Protein AF-A0A3N9V782-F1 (afdb_monomer)

Nearest PDB structures (foldseek):
  7e1v-assembly1_A  TM=6.378E-01  e=1.560E+00  Mycobacterium tuberculosis H37Rv

Secondary structure (DSSP, 8-state):
--------HHHHHHHHHHHHHHHTPPTT--HHHHHHHHHHHHHHHHHHHHHHHHHHHHHHHHHHHHHHHHHT-TT-------SS----HHHHHHHHHHHHHHHHHHHHHHHHHHHHHHHT--EEETTEEEPHHHHHHHHHHHHHHHHHHHHHHHHH-

Structure (mmCIF, N/CA/C/O backbone):
data_AF-A0A3N9V782-F1
#
_entry.id   AF-A0A3N9V782-F1
#
loop_
_atom_site.group_PDB
_atom_site.id
_atom_site.type_symbol
_atom_site.label_atom_id
_atom_site.label_alt_id
_atom_site.label_comp_id
_atom_site.label_asym_id
_atom_site.label_entity_id
_atom_site.label_seq_id
_atom_site.pdbx_PDB_ins_code
_atom_site.Cartn_x
_atom_site.Cartn_y
_atom_site.Cartn_z
_atom_site.occupancy
_atom_site.B_iso_or_equiv
_atom_site.auth_seq_id
_atom_site.auth_comp_id
_atom_site.auth_asym_id
_atom_site.auth_atom_id
_atom_site.pdbx_PDB_model_num
ATOM 1 N N . MET A 1 1 ? -27.961 21.513 42.799 1.00 37.91 1 MET A N 1
ATOM 2 C CA . MET A 1 1 ? -27.097 20.867 41.785 1.00 37.91 1 MET A CA 1
ATOM 3 C C . MET A 1 1 ? -26.415 19.653 42.396 1.00 37.91 1 MET A C 1
ATOM 5 O O . MET A 1 1 ? -25.633 19.819 43.325 1.00 37.91 1 MET A O 1
ATOM 9 N N . SER A 1 2 ? -26.704 18.449 41.902 1.00 42.22 2 SER A N 1
ATOM 10 C CA . SER A 1 2 ? -25.946 17.239 42.241 1.00 42.22 2 SER A CA 1
AT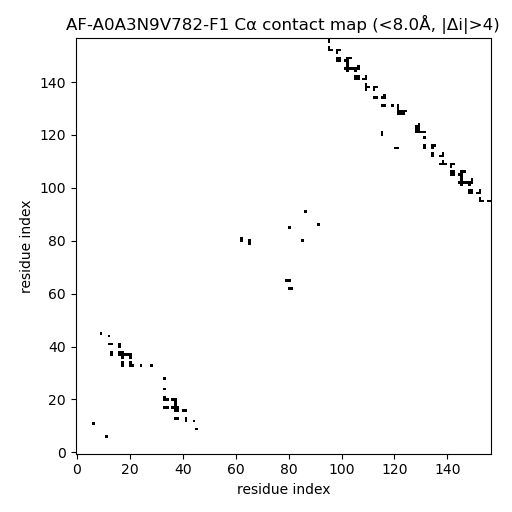OM 11 C C . SER A 1 2 ? -24.593 17.260 41.527 1.00 42.22 2 SER A C 1
ATOM 13 O O . SER A 1 2 ? -24.546 17.360 40.302 1.00 42.22 2 SER A O 1
ATOM 15 N N . LYS A 1 3 ? -23.492 17.173 42.279 1.00 45.84 3 LYS A N 1
ATOM 16 C CA . LYS A 1 3 ? -22.144 17.074 41.704 1.00 45.84 3 LYS A CA 1
ATOM 17 C C . LYS A 1 3 ? -21.962 15.668 41.128 1.00 45.84 3 LYS A C 1
ATOM 19 O O . LYS A 1 3 ? -21.891 14.709 41.892 1.00 45.84 3 LYS A O 1
ATOM 24 N N . SER A 1 4 ? -21.890 15.535 39.806 1.00 50.31 4 SER A N 1
ATOM 25 C CA . SER A 1 4 ? -21.451 14.291 39.177 1.00 50.31 4 SER A CA 1
ATOM 26 C C . SER A 1 4 ? -19.961 14.100 39.455 1.00 50.31 4 SER A C 1
ATOM 28 O O . SER A 1 4 ? -19.127 14.901 39.035 1.00 50.31 4 SER A O 1
ATOM 30 N N . HIS A 1 5 ? -19.611 13.043 40.188 1.00 50.34 5 HIS A N 1
ATOM 31 C CA . HIS A 1 5 ? -18.216 12.628 40.276 1.00 50.34 5 HIS A CA 1
ATOM 32 C C . HIS A 1 5 ? -17.765 12.134 38.892 1.00 50.34 5 HIS A C 1
ATOM 34 O O . HIS A 1 5 ? -18.492 11.349 38.280 1.00 50.34 5 HIS A O 1
ATOM 40 N N . PRO A 1 6 ? -16.595 12.558 38.382 1.00 51.50 6 PRO A N 1
ATOM 41 C CA . PRO A 1 6 ? -16.047 11.984 37.165 1.00 51.50 6 PRO A CA 1
ATOM 42 C C . PRO A 1 6 ? -15.625 10.541 37.461 1.00 51.50 6 PRO A C 1
ATOM 44 O O . PRO A 1 6 ? -14.601 10.307 38.107 1.00 51.50 6 PRO A O 1
ATOM 47 N N . SER A 1 7 ? -16.435 9.576 37.019 1.00 51.62 7 SER A N 1
ATOM 48 C CA . SER A 1 7 ? -16.110 8.151 37.103 1.00 51.62 7 SER A CA 1
ATOM 49 C C . SER A 1 7 ? -14.736 7.908 36.485 1.00 51.62 7 SER A C 1
ATOM 51 O O . SER A 1 7 ? -14.435 8.416 35.402 1.00 51.62 7 SER A O 1
ATOM 53 N N . ALA A 1 8 ? -13.883 7.145 37.172 1.00 59.06 8 ALA A N 1
ATOM 54 C CA . ALA A 1 8 ? -12.530 6.886 36.692 1.00 59.06 8 ALA A CA 1
ATOM 55 C C . ALA A 1 8 ? -12.582 6.286 35.268 1.00 59.06 8 ALA A C 1
ATOM 57 O O . ALA A 1 8 ? -13.419 5.416 35.022 1.00 59.06 8 ALA A O 1
ATOM 58 N N . PRO A 1 9 ? -11.691 6.671 34.333 1.00 61.59 9 PRO A N 1
ATOM 59 C CA . PRO A 1 9 ? -11.819 6.321 32.909 1.00 61.59 9 PRO A CA 1
ATOM 60 C C . PRO A 1 9 ? -11.783 4.809 32.604 1.00 61.59 9 PRO A C 1
ATOM 62 O O . PRO A 1 9 ? -12.155 4.382 31.509 1.00 61.59 9 PRO A O 1
ATOM 65 N N . GLY A 1 10 ? -11.352 3.983 33.563 1.00 64.50 10 GLY A N 1
ATOM 66 C CA . GLY A 1 10 ? -11.448 2.523 33.490 1.00 64.50 10 GLY A CA 1
ATOM 67 C C . GLY A 1 10 ? -12.836 1.950 33.817 1.00 64.50 10 GLY A C 1
ATOM 68 O O . GLY A 1 10 ? -13.123 0.837 33.390 1.00 64.50 10 GLY A O 1
ATOM 69 N N . GLN A 1 11 ? -13.693 2.675 34.546 1.00 71.56 11 GLN A N 1
ATOM 70 C CA . GLN A 1 11 ? -15.063 2.249 34.870 1.00 71.56 11 GLN A CA 1
ATOM 71 C C . GLN A 1 11 ? -15.982 2.421 33.655 1.00 71.56 11 GLN A C 1
ATOM 73 O O . GLN A 1 11 ? -16.604 1.452 33.231 1.00 71.56 11 GLN A O 1
ATOM 78 N N . THR A 1 12 ? -15.957 3.594 33.008 1.00 83.69 12 THR A N 1
ATOM 79 C CA . THR A 1 12 ? -16.746 3.848 31.785 1.00 83.69 12 THR A CA 1
ATOM 80 C C . THR A 1 12 ? -16.378 2.866 30.668 1.00 83.69 12 THR A C 1
ATOM 82 O O . THR A 1 12 ? -17.249 2.246 30.069 1.00 83.69 12 THR A O 1
ATOM 85 N N . THR A 1 13 ? -15.076 2.615 30.472 1.00 89.12 13 THR A N 1
ATOM 86 C CA . THR A 1 13 ? -14.572 1.652 29.476 1.00 89.12 13 THR A CA 1
ATOM 87 C C . THR A 1 13 ? -15.070 0.216 29.745 1.00 89.12 13 THR A C 1
ATOM 89 O O . THR A 1 13 ? -15.281 -0.542 28.802 1.00 89.12 13 THR A O 1
ATOM 92 N N . GLN A 1 14 ? -15.278 -0.181 31.009 1.00 90.56 14 GLN A N 1
ATOM 93 C CA . GLN A 1 14 ? -15.831 -1.500 31.357 1.00 90.56 14 GLN A CA 1
ATOM 94 C C . GLN A 1 14 ? -17.348 -1.580 31.142 1.00 90.56 14 GLN A C 1
ATOM 96 O O . GLN A 1 14 ? -17.842 -2.612 30.686 1.00 90.56 14 GLN A O 1
ATOM 101 N N . GLU A 1 15 ? -18.084 -0.510 31.443 1.00 92.81 15 GLU A N 1
ATOM 102 C CA . GLU A 1 15 ? -19.533 -0.427 31.227 1.00 92.81 15 GLU A CA 1
ATOM 103 C C . GLU A 1 15 ? -19.882 -0.423 29.731 1.00 92.81 15 GLU A C 1
ATOM 105 O O . GLU A 1 15 ? -20.712 -1.224 29.294 1.00 92.81 15 GLU A O 1
ATOM 110 N N . GLU A 1 16 ? -19.178 0.383 28.931 1.00 93.44 16 GL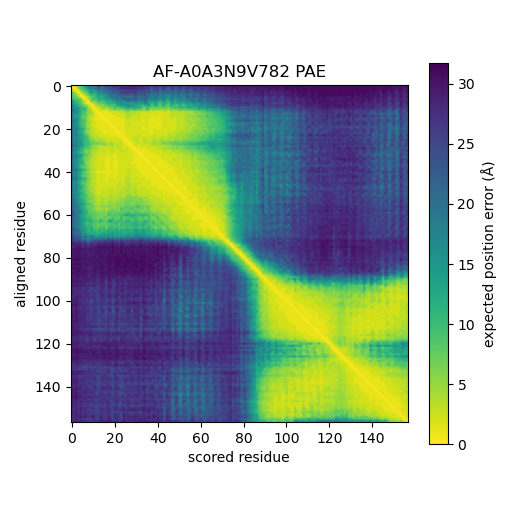U A N 1
ATOM 111 C CA . GLU A 1 16 ? -19.264 0.396 27.463 1.00 93.44 16 GLU A CA 1
ATOM 112 C C . GLU A 1 16 ? -18.945 -0.990 26.878 1.00 93.44 16 GLU A C 1
ATOM 114 O O . GLU A 1 16 ? -19.707 -1.532 26.075 1.00 93.44 16 GLU A O 1
ATOM 119 N N . ALA A 1 17 ? -17.855 -1.622 27.327 1.00 95.31 17 ALA A N 1
ATOM 120 C CA . ALA A 1 17 ? -17.481 -2.963 26.886 1.00 95.31 17 ALA A CA 1
ATOM 121 C C . ALA A 1 17 ? -18.544 -4.024 27.232 1.00 95.31 17 ALA A C 1
ATOM 123 O O . ALA A 1 17 ? -18.799 -4.930 26.434 1.00 95.31 17 ALA A O 1
ATOM 124 N N . LEU A 1 18 ? -19.199 -3.906 28.393 1.00 95.06 18 LEU A N 1
ATOM 125 C CA . LEU A 1 18 ? -20.305 -4.778 28.795 1.00 95.06 18 LEU A CA 1
ATOM 126 C C . LEU A 1 18 ? -21.562 -4.539 27.947 1.00 95.06 18 LEU A C 1
ATOM 128 O O . LEU A 1 18 ? -22.253 -5.499 27.601 1.00 95.06 18 LEU A O 1
ATOM 132 N N . GLN A 1 19 ? -21.847 -3.286 27.584 1.00 95.06 19 GLN A N 1
ATOM 133 C CA . GLN A 1 19 ? -22.947 -2.928 26.689 1.00 95.06 19 GLN A CA 1
ATOM 134 C C . GLN A 1 19 ? -22.732 -3.512 25.284 1.00 95.06 19 GLN A C 1
ATOM 136 O O . GLN A 1 19 ? -23.629 -4.172 24.762 1.00 95.06 19 GLN A O 1
ATOM 141 N N . VAL A 1 20 ? -21.533 -3.357 24.710 1.00 95.25 20 VAL A N 1
ATOM 142 C CA . VAL A 1 20 ? -21.166 -3.910 23.392 1.00 95.25 20 VAL A CA 1
ATOM 143 C C . VAL A 1 20 ? -21.208 -5.443 23.389 1.00 95.25 20 VAL A C 1
ATOM 145 O O . VAL A 1 20 ? -21.758 -6.047 22.464 1.00 95.25 20 VAL A O 1
ATOM 148 N N . ALA A 1 21 ? -20.687 -6.087 24.440 1.00 95.81 21 ALA A N 1
ATOM 149 C CA . ALA A 1 21 ? -20.727 -7.543 24.577 1.00 95.81 21 ALA A CA 1
ATOM 150 C C . ALA A 1 21 ? -22.167 -8.083 24.651 1.00 95.81 21 ALA A C 1
ATOM 152 O O . ALA A 1 21 ? -22.471 -9.094 24.020 1.00 95.81 21 ALA A O 1
ATOM 153 N N . ARG A 1 22 ? -23.068 -7.393 25.368 1.00 94.12 22 ARG A N 1
ATOM 154 C CA . ARG A 1 22 ? -24.503 -7.732 25.420 1.00 94.12 22 ARG A CA 1
ATOM 155 C C . ARG A 1 22 ? -25.212 -7.481 24.089 1.00 94.12 22 ARG A C 1
ATOM 157 O O . ARG A 1 22 ? -26.003 -8.316 23.670 1.00 94.12 22 ARG A O 1
ATOM 164 N N . ALA A 1 23 ? -24.913 -6.375 23.407 1.00 95.62 23 ALA A N 1
ATOM 165 C CA . ALA A 1 23 ? -25.498 -6.054 22.102 1.00 95.62 23 ALA A CA 1
ATOM 166 C C . ALA A 1 23 ? -25.110 -7.066 21.004 1.00 95.62 23 ALA A C 1
ATOM 168 O O . ALA A 1 23 ? -25.869 -7.273 20.063 1.00 95.62 23 ALA A O 1
ATOM 169 N N . THR A 1 24 ? -23.955 -7.725 21.150 1.00 94.12 24 THR A N 1
ATOM 170 C CA . THR A 1 24 ? -23.426 -8.728 20.204 1.00 94.12 24 THR A CA 1
ATOM 171 C C . THR A 1 24 ? -23.619 -10.172 20.710 1.00 94.12 24 THR A C 1
ATOM 173 O O . THR A 1 24 ? -22.998 -11.113 20.207 1.00 94.12 24 THR A O 1
ATOM 176 N N . GLN A 1 25 ? -24.451 -10.380 21.738 1.00 94.50 25 GLN A N 1
ATOM 177 C CA . GLN A 1 25 ? -24.661 -11.693 22.349 1.00 94.50 25 GLN A CA 1
ATOM 178 C C . GLN A 1 25 ? -25.342 -12.667 21.371 1.00 94.50 25 GLN A C 1
ATOM 180 O O . GLN A 1 25 ? -26.381 -12.368 20.787 1.00 94.50 25 GLN A O 1
ATOM 185 N N . LYS A 1 26 ? -24.781 -13.875 21.231 1.00 94.25 26 LYS A N 1
ATOM 186 C CA . LYS A 1 26 ? -25.397 -14.962 20.451 1.00 94.25 26 LYS A CA 1
ATOM 187 C C . LYS A 1 26 ? -26.410 -15.751 21.299 1.00 94.25 26 LYS A C 1
ATOM 189 O O . LYS A 1 26 ? -26.178 -15.909 22.503 1.00 94.25 26 LYS A O 1
ATOM 194 N N . PRO A 1 27 ? -27.482 -16.307 20.699 1.00 92.56 27 PRO A N 1
ATOM 195 C CA . PRO A 1 27 ? -28.380 -17.235 21.386 1.00 92.56 27 PRO A CA 1
ATOM 196 C C . PRO A 1 27 ? -27.603 -18.383 22.048 1.00 92.56 27 PRO A C 1
ATOM 198 O O . PRO A 1 27 ? -26.686 -18.940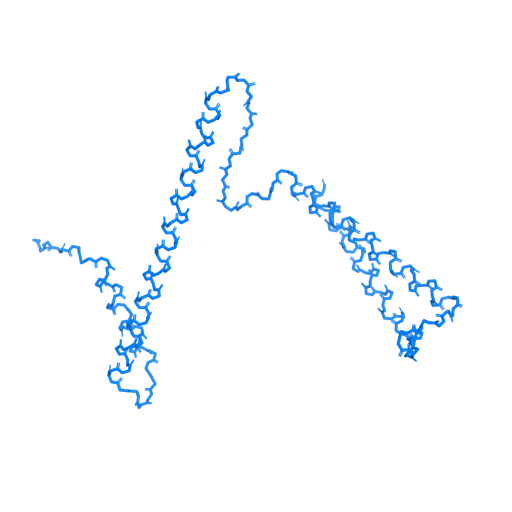 21.448 1.00 92.56 27 PRO A O 1
ATOM 201 N N . GLY A 1 28 ? -27.944 -18.711 23.297 1.00 91.38 28 GLY A N 1
ATOM 202 C CA . GLY A 1 28 ? -27.272 -19.755 24.085 1.00 91.38 28 GLY A CA 1
ATOM 203 C C . GLY A 1 28 ? -25.991 -19.332 24.823 1.00 91.38 28 GLY A C 1
ATOM 204 O O . GLY A 1 28 ? -25.479 -20.116 25.617 1.00 91.38 28 GLY A O 1
ATOM 205 N N . GLN A 1 29 ? -25.477 -18.111 24.631 1.00 92.81 29 GLN A N 1
ATOM 206 C CA . GLN A 1 29 ? -24.306 -17.620 25.374 1.00 92.81 29 GLN A CA 1
ATOM 207 C C . GLN A 1 29 ? -24.633 -17.372 26.860 1.00 92.81 29 GLN A C 1
ATOM 209 O O . GLN A 1 29 ? -25.615 -16.696 27.178 1.00 92.81 29 GLN A O 1
ATOM 214 N N . THR A 1 30 ? -23.780 -17.848 27.774 1.00 95.12 30 THR A N 1
ATOM 215 C CA . THR A 1 30 ? -23.954 -17.632 29.221 1.00 95.12 30 THR A CA 1
ATOM 216 C C . THR A 1 30 ? -23.546 -16.216 29.645 1.00 95.12 30 THR A C 1
ATOM 218 O O . THR A 1 30 ? -22.670 -15.594 29.045 1.00 95.12 30 THR A O 1
ATOM 221 N N . LYS A 1 31 ? -24.126 -15.708 30.745 1.00 92.44 31 LYS A N 1
ATOM 222 C CA . LYS A 1 31 ? -23.773 -14.384 31.307 1.00 92.44 31 LYS A CA 1
ATOM 223 C C . LYS A 1 31 ? -22.278 -14.251 31.632 1.00 92.44 31 LYS A C 1
ATOM 225 O O . LYS A 1 31 ? -21.726 -13.156 31.552 1.00 92.44 31 LYS A O 1
ATOM 230 N N . GLU A 1 32 ? -21.631 -15.354 31.996 1.00 94.19 32 GLU A N 1
ATOM 231 C CA . GLU A 1 32 ? -20.201 -15.409 32.297 1.00 94.19 32 GLU A CA 1
ATOM 232 C C . GLU A 1 32 ? -19.345 -15.295 31.028 1.00 94.19 32 GLU A C 1
ATOM 234 O O . GLU A 1 32 ? -18.403 -14.506 30.997 1.00 94.19 32 GLU A O 1
ATOM 239 N N . GLN A 1 33 ? -19.737 -15.961 29.936 1.00 95.00 33 GLN A N 1
ATOM 240 C CA . GLN A 1 33 ? -19.111 -15.781 28.622 1.00 95.00 33 GLN A CA 1
ATOM 241 C C . GLN A 1 33 ? -19.243 -14.333 28.125 1.00 95.00 33 GLN A C 1
ATOM 243 O O . GLN A 1 33 ? -18.258 -13.751 27.672 1.00 95.00 33 GLN A O 1
ATOM 248 N N . THR A 1 34 ? -20.417 -13.706 28.271 1.00 95.44 34 THR A N 1
ATOM 249 C CA . THR A 1 34 ? -20.600 -12.280 27.934 1.00 95.44 34 THR A CA 1
ATOM 250 C C . THR A 1 34 ? -19.692 -11.375 28.778 1.00 95.44 34 THR A C 1
ATOM 252 O O . THR A 1 34 ? -19.129 -10.410 28.263 1.00 95.44 34 THR A O 1
ATOM 255 N N . LYS A 1 35 ? -19.493 -11.697 30.067 1.00 95.25 35 LYS A N 1
ATOM 256 C CA . LYS A 1 35 ? -18.588 -10.959 30.966 1.00 95.25 35 LYS A CA 1
ATOM 257 C C . LYS A 1 35 ? -17.114 -11.114 30.566 1.00 95.25 35 LYS A C 1
ATOM 259 O O . LYS A 1 35 ? -16.384 -10.126 30.600 1.00 95.25 35 LYS A O 1
ATOM 264 N N . LEU A 1 36 ? -16.686 -12.306 30.143 1.00 96.56 36 LEU A N 1
ATOM 265 C CA . LEU A 1 36 ? -15.333 -12.543 29.618 1.00 96.56 36 LEU A CA 1
ATOM 266 C C . LEU A 1 36 ? -15.077 -11.756 28.322 1.00 96.56 36 LEU A C 1
ATOM 268 O O . LEU A 1 36 ? -14.019 -11.145 28.176 1.00 96.56 36 LEU A O 1
ATOM 272 N N . ILE A 1 37 ? -16.060 -11.697 27.415 1.00 95.50 37 ILE A N 1
ATOM 273 C CA . ILE A 1 37 ? -15.979 -10.875 26.195 1.00 95.50 37 ILE A CA 1
ATOM 274 C C . ILE A 1 37 ? -15.848 -9.389 26.555 1.00 95.50 37 ILE A C 1
ATOM 276 O O . ILE A 1 37 ? -14.958 -8.714 26.040 1.00 95.50 37 ILE A O 1
ATOM 280 N N . ALA A 1 38 ? -16.666 -8.889 27.487 1.00 96.25 38 ALA A N 1
ATOM 281 C CA . ALA A 1 38 ? -16.575 -7.513 27.975 1.00 96.25 38 ALA A CA 1
ATOM 282 C C . ALA A 1 38 ? -15.196 -7.197 28.586 1.00 96.25 38 ALA A C 1
ATOM 284 O O . ALA A 1 38 ? -14.605 -6.161 28.285 1.00 96.25 38 ALA A O 1
ATOM 285 N N . GLN A 1 39 ? -14.633 -8.109 29.385 1.00 96.56 39 GLN A N 1
ATOM 286 C CA . GLN A 1 39 ? -13.285 -7.958 29.940 1.00 96.56 39 GLN A CA 1
ATOM 287 C C . GLN A 1 39 ? -12.209 -7.907 28.840 1.00 96.56 39 GLN A C 1
ATOM 289 O O . GLN A 1 39 ? -11.283 -7.096 28.920 1.00 96.56 39 GLN A O 1
ATOM 294 N N . GLY A 1 40 ? -12.342 -8.732 27.796 1.00 96.62 40 GLY A N 1
ATOM 295 C CA . GLY A 1 40 ? -11.464 -8.714 26.624 1.00 96.62 40 GLY A CA 1
ATOM 296 C C . GLY A 1 40 ? -11.514 -7.385 25.864 1.00 96.62 40 GLY A C 1
ATOM 297 O O . GLY A 1 40 ? -10.466 -6.804 25.582 1.00 96.62 40 GLY A O 1
ATOM 298 N N . ILE A 1 41 ? -12.719 -6.865 25.602 1.00 95.75 41 ILE A N 1
ATOM 299 C CA . ILE A 1 41 ? -12.933 -5.565 24.943 1.00 95.75 41 ILE A CA 1
ATOM 300 C C . ILE A 1 41 ? -12.324 -4.430 25.781 1.00 95.75 41 ILE A C 1
ATOM 302 O O . ILE A 1 41 ? -11.536 -3.642 25.257 1.00 95.75 41 ILE A O 1
ATOM 306 N N . ALA A 1 42 ? -12.614 -4.378 27.087 1.00 95.12 42 ALA A N 1
ATOM 307 C CA . ALA A 1 42 ? -12.089 -3.343 27.979 1.00 95.12 42 ALA A CA 1
ATOM 308 C C . ALA A 1 42 ? -10.548 -3.332 28.008 1.00 95.12 42 ALA A C 1
ATOM 310 O O . ALA A 1 42 ? -9.931 -2.275 27.854 1.00 95.12 42 ALA A O 1
ATOM 311 N N . LYS A 1 43 ? -9.920 -4.513 28.113 1.00 96.12 43 LYS A N 1
ATOM 312 C CA . LYS A 1 43 ? -8.457 -4.667 28.067 1.00 96.12 43 LYS A CA 1
ATOM 313 C C . LYS A 1 43 ? -7.869 -4.260 26.710 1.00 96.12 43 LYS A C 1
ATOM 315 O O . LYS A 1 43 ? -6.805 -3.646 26.667 1.00 96.12 43 LYS A O 1
ATOM 320 N N . GLY A 1 44 ? -8.551 -4.568 25.605 1.00 95.69 44 GLY A N 1
ATOM 321 C CA . GLY A 1 44 ? -8.148 -4.139 24.262 1.00 95.69 44 GLY A CA 1
ATOM 322 C C . GLY A 1 44 ? -8.126 -2.613 24.118 1.00 95.69 44 GLY A C 1
ATOM 323 O O . GLY A 1 44 ? -7.136 -2.051 23.647 1.00 95.69 44 GLY A O 1
ATOM 324 N N . ILE A 1 45 ? -9.173 -1.937 24.601 1.00 94.12 45 ILE A N 1
ATOM 325 C CA . ILE A 1 45 ? -9.267 -0.469 24.605 1.00 94.12 45 ILE A CA 1
ATOM 326 C C . ILE A 1 45 ? -8.161 0.152 25.474 1.00 94.12 45 ILE A C 1
ATOM 328 O O . ILE A 1 45 ? -7.545 1.140 25.068 1.00 94.12 45 ILE A O 1
ATOM 332 N N . GLU A 1 46 ? -7.874 -0.420 26.647 1.00 93.25 46 GLU A N 1
ATOM 333 C CA . GLU A 1 46 ? -6.794 0.044 27.527 1.00 93.25 46 GLU A CA 1
ATOM 334 C C . GLU A 1 46 ? -5.415 -0.068 26.855 1.00 93.25 46 GLU A C 1
ATOM 336 O O . GLU A 1 46 ? -4.660 0.908 26.822 1.00 93.25 46 GLU A O 1
ATOM 341 N N . LEU A 1 47 ? -5.102 -1.227 26.262 1.00 95.19 47 LEU A N 1
ATOM 342 C CA . LEU A 1 47 ? -3.848 -1.454 25.538 1.00 95.19 47 LEU A CA 1
ATOM 343 C C . LEU A 1 47 ? -3.684 -0.473 24.370 1.00 95.19 47 LEU A C 1
ATOM 345 O O . LEU A 1 47 ? -2.617 0.127 24.224 1.00 95.19 47 LEU A O 1
ATOM 349 N N . TYR A 1 48 ? -4.745 -0.247 23.590 1.00 93.25 48 TYR A N 1
ATOM 350 C CA . TYR A 1 48 ? -4.737 0.718 22.491 1.00 93.25 48 TYR A CA 1
ATOM 351 C C . TYR 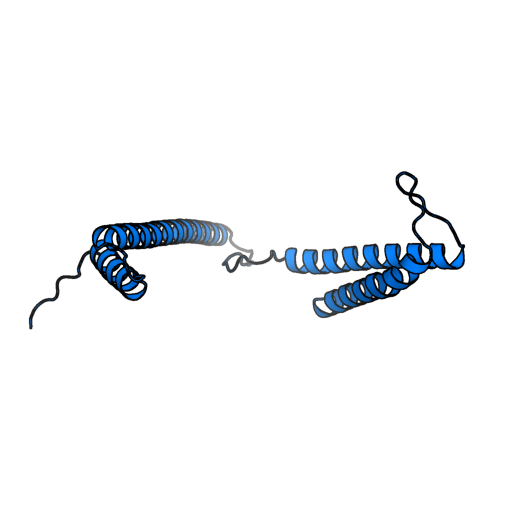A 1 48 ? -4.493 2.155 22.984 1.00 93.25 48 TYR A C 1
ATOM 353 O O . TYR A 1 48 ? -3.587 2.832 22.493 1.00 93.25 48 TYR A O 1
ATOM 361 N N . LYS A 1 49 ? -5.229 2.612 24.011 1.00 91.81 49 LYS A N 1
ATOM 362 C CA . LYS A 1 49 ? -5.039 3.941 24.632 1.00 91.81 49 LYS A CA 1
ATOM 363 C C . LYS A 1 49 ? -3.619 4.106 25.204 1.00 91.81 49 LYS A C 1
ATOM 365 O O . LYS A 1 49 ? -3.025 5.186 25.104 1.00 91.81 49 LYS A O 1
ATOM 370 N N . ARG A 1 50 ? -3.029 3.041 25.760 1.00 91.50 50 ARG A N 1
ATOM 371 C CA . ARG A 1 50 ? -1.642 3.034 26.257 1.00 91.50 50 ARG A CA 1
ATOM 372 C C . ARG A 1 50 ? -0.615 3.162 25.126 1.00 91.50 50 ARG A C 1
ATOM 374 O O . ARG A 1 50 ? 0.312 3.955 25.258 1.00 91.50 50 ARG A O 1
ATOM 381 N N . GLN A 1 51 ? -0.782 2.439 24.018 1.00 91.88 51 GLN A N 1
ATOM 382 C CA . GLN A 1 51 ? 0.100 2.554 22.847 1.00 91.88 51 GLN A CA 1
ATOM 383 C C . GLN A 1 51 ? 0.001 3.943 22.191 1.00 91.88 51 GLN A C 1
ATOM 385 O O . GLN A 1 51 ? 1.024 4.584 21.955 1.00 91.88 51 GLN A O 1
ATOM 390 N N . GLN A 1 52 ? -1.221 4.452 21.989 1.00 92.31 52 GLN A N 1
ATOM 391 C CA . GLN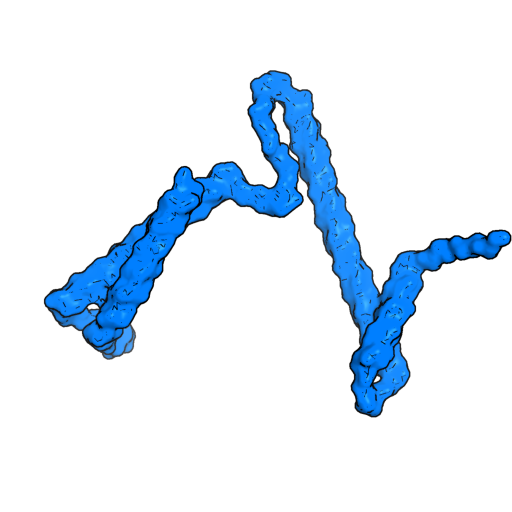 A 1 52 ? -1.492 5.816 21.509 1.00 92.31 52 GLN A CA 1
ATOM 392 C C . GLN A 1 52 ? -0.782 6.883 22.359 1.00 92.31 52 GLN A C 1
ATOM 394 O O . GLN A 1 52 ? -0.036 7.710 21.836 1.00 92.31 52 GLN A O 1
ATOM 399 N N . SER A 1 53 ? -0.961 6.843 23.684 1.00 90.75 53 SER A N 1
ATOM 400 C CA . SER A 1 53 ? -0.349 7.826 24.590 1.00 90.75 53 SER A CA 1
ATOM 401 C C . SER A 1 53 ? 1.176 7.701 24.702 1.00 90.75 53 SER A C 1
ATOM 403 O O . SER A 1 53 ? 1.845 8.713 24.913 1.00 90.75 53 SER A O 1
ATOM 405 N N . ALA A 1 54 ? 1.747 6.505 24.516 1.00 89.19 54 ALA A N 1
ATOM 406 C CA . ALA A 1 54 ? 3.193 6.329 24.391 1.00 89.19 54 ALA A CA 1
ATOM 407 C C . ALA A 1 54 ? 3.726 7.009 23.118 1.00 89.19 54 ALA A C 1
ATOM 409 O O . ALA A 1 54 ? 4.587 7.885 23.223 1.00 89.19 54 ALA A O 1
ATOM 410 N N . LYS A 1 55 ? 3.136 6.711 21.948 1.00 89.75 55 LYS A N 1
ATOM 411 C CA . LYS A 1 55 ? 3.525 7.329 20.669 1.00 89.75 55 LYS A CA 1
ATOM 412 C C . LYS A 1 55 ? 3.375 8.854 20.712 1.00 89.75 55 LYS A C 1
ATOM 414 O O . LYS A 1 55 ? 4.285 9.569 20.311 1.00 89.75 55 LYS A O 1
ATOM 419 N N . ALA A 1 56 ? 2.289 9.379 21.284 1.00 88.12 56 ALA A N 1
ATOM 420 C CA . ALA A 1 56 ? 2.094 10.823 21.448 1.00 88.12 56 ALA A CA 1
ATOM 421 C C . ALA A 1 56 ? 3.217 11.504 22.262 1.00 88.12 56 ALA A C 1
ATOM 423 O O . ALA A 1 56 ? 3.647 12.604 21.918 1.00 88.12 56 ALA A O 1
ATOM 424 N N . ARG A 1 57 ? 3.736 10.844 23.310 1.00 87.50 57 ARG A N 1
ATOM 425 C CA . ARG A 1 57 ? 4.862 11.352 24.121 1.00 87.50 57 ARG A CA 1
ATOM 426 C C . ARG A 1 57 ? 6.198 11.290 23.387 1.00 87.50 57 ARG A C 1
ATOM 428 O O . ARG A 1 57 ? 7.049 12.140 23.624 1.00 87.50 57 ARG A O 1
ATOM 435 N N . GLU A 1 58 ? 6.413 10.289 22.540 1.00 88.19 58 GLU A N 1
ATOM 436 C CA . GLU A 1 58 ? 7.608 10.212 21.690 1.00 88.19 58 GLU A CA 1
ATOM 437 C C . GLU A 1 58 ? 7.605 11.335 20.656 1.00 88.19 58 GLU A C 1
ATOM 439 O O . GLU A 1 58 ? 8.591 12.061 20.548 1.00 88.19 58 GLU A O 1
ATOM 444 N N . ARG A 1 59 ? 6.456 11.576 20.014 1.00 84.50 59 ARG A N 1
ATOM 445 C CA . ARG A 1 59 ? 6.262 12.717 19.113 1.00 84.50 59 ARG A CA 1
ATOM 446 C C . ARG A 1 59 ? 6.497 14.061 19.810 1.00 84.50 59 ARG A C 1
ATOM 448 O O . ARG A 1 59 ? 7.232 14.884 19.281 1.00 84.50 59 ARG A O 1
ATOM 455 N N . ASP A 1 60 ? 5.956 14.283 21.014 1.00 88.69 60 ASP A N 1
ATOM 456 C CA . ASP A 1 60 ? 6.216 15.518 21.784 1.00 88.69 60 ASP A CA 1
ATOM 457 C C . ASP A 1 60 ? 7.710 15.704 22.114 1.00 88.69 60 ASP A C 1
ATOM 459 O O . ASP A 1 60 ? 8.255 16.798 21.964 1.00 88.69 60 ASP A O 1
ATOM 463 N N . LYS A 1 61 ? 8.408 14.622 22.494 1.00 90.62 61 LYS A N 1
ATOM 464 C CA . LYS A 1 61 ? 9.863 14.646 22.730 1.00 90.62 61 LYS A CA 1
ATOM 465 C C . LYS A 1 61 ? 10.662 14.976 21.468 1.00 90.62 61 LYS A C 1
ATOM 467 O O . LYS A 1 61 ? 11.679 15.654 21.590 1.00 90.62 61 LYS A O 1
ATOM 472 N N . LEU A 1 62 ? 10.247 14.480 20.300 1.00 86.69 62 LEU A N 1
ATOM 473 C CA . LEU A 1 62 ? 10.896 14.770 19.017 1.00 86.69 62 LEU A CA 1
ATOM 474 C C . LEU A 1 62 ? 10.719 16.245 18.642 1.00 86.69 62 LEU A C 1
ATOM 476 O O . LEU A 1 62 ? 11.723 16.928 18.457 1.00 86.69 62 LEU A O 1
ATOM 480 N N . LYS A 1 63 ? 9.482 16.766 18.674 1.00 87.88 63 LYS A N 1
ATOM 481 C CA . LYS A 1 63 ? 9.185 18.198 18.461 1.00 87.88 63 LYS A CA 1
ATOM 482 C C . LYS A 1 63 ? 10.068 19.094 19.332 1.00 87.88 63 LYS A C 1
ATOM 484 O O . LYS A 1 63 ? 10.843 19.889 18.819 1.00 87.88 63 LYS A O 1
ATOM 489 N N . LYS A 1 64 ? 10.072 18.865 20.652 1.00 86.75 64 LYS A N 1
ATOM 490 C CA . LYS A 1 64 ? 10.886 19.645 21.606 1.00 86.75 64 LYS A CA 1
ATOM 491 C C . LYS A 1 64 ? 12.397 19.564 21.390 1.00 86.75 64 LYS A C 1
ATOM 493 O O . LYS A 1 64 ? 13.111 20.439 21.883 1.00 86.75 64 LYS A O 1
ATOM 498 N N . ARG A 1 65 ? 12.905 18.508 20.746 1.00 86.56 65 ARG A N 1
ATOM 499 C CA . ARG A 1 65 ? 14.321 18.409 20.360 1.00 86.56 65 ARG A CA 1
ATOM 500 C C . ARG A 1 65 ? 14.591 19.280 19.137 1.00 86.56 65 ARG A C 1
ATOM 502 O O . ARG A 1 65 ? 15.480 20.118 19.216 1.00 86.56 65 ARG A O 1
ATOM 509 N N . LEU A 1 66 ? 13.774 19.145 18.094 1.00 81.75 66 LEU A N 1
ATOM 510 C CA . LEU A 1 66 ? 13.862 19.933 16.861 1.00 81.75 66 LEU A CA 1
ATOM 511 C C . LEU A 1 66 ? 13.704 21.435 17.128 1.00 81.75 66 LEU A C 1
ATOM 513 O O . LEU A 1 66 ? 14.554 22.220 16.721 1.00 81.75 66 LEU A O 1
ATOM 517 N N . ASP A 1 67 ? 12.694 21.838 17.904 1.00 80.81 67 ASP A N 1
ATOM 518 C CA . ASP A 1 67 ? 12.469 23.240 18.286 1.00 80.81 67 ASP A CA 1
ATOM 519 C C . ASP A 1 67 ? 13.691 23.842 19.000 1.00 80.81 67 ASP A C 1
ATOM 521 O O . ASP A 1 67 ? 14.068 24.989 18.758 1.00 80.81 67 ASP A O 1
ATOM 525 N N . ARG A 1 68 ? 14.344 23.056 19.868 1.00 83.25 68 ARG A N 1
ATOM 526 C CA . ARG A 1 68 ? 15.562 23.466 20.581 1.00 83.25 68 ARG A CA 1
ATOM 527 C C . ARG A 1 68 ? 16.774 23.538 19.653 1.00 83.25 68 ARG A C 1
ATOM 529 O O . ARG A 1 68 ? 17.592 24.438 19.809 1.00 83.25 68 ARG A O 1
ATOM 536 N N . GLU A 1 69 ? 16.899 22.603 18.720 1.00 80.25 69 GLU A N 1
ATOM 537 C CA . GLU A 1 69 ? 18.002 22.546 17.759 1.00 80.25 69 GLU A CA 1
ATOM 538 C C . GLU A 1 69 ? 17.946 23.714 16.765 1.00 80.25 69 GLU A C 1
ATOM 540 O O . GLU A 1 69 ? 18.956 24.388 16.560 1.00 80.25 69 GLU A O 1
ATOM 545 N N . ARG A 1 70 ? 16.749 24.054 16.265 1.00 72.12 70 ARG A N 1
ATOM 546 C CA . ARG A 1 70 ? 16.504 25.274 15.477 1.00 72.12 70 ARG A CA 1
ATOM 547 C C . ARG A 1 70 ? 16.871 26.544 16.251 1.00 72.12 70 ARG A C 1
ATOM 549 O O . ARG A 1 70 ? 17.539 27.421 15.714 1.00 72.12 70 ARG A O 1
ATOM 556 N N . GLN A 1 71 ? 16.472 26.646 17.523 1.00 73.50 71 GLN A N 1
ATOM 557 C CA . GLN A 1 71 ? 16.768 27.820 18.360 1.00 73.50 71 GLN A CA 1
ATOM 558 C C . GLN A 1 71 ? 18.258 27.961 18.714 1.00 73.50 71 GLN A C 1
ATOM 560 O O . GLN A 1 71 ? 18.724 29.074 18.947 1.00 73.50 71 GLN A O 1
ATOM 565 N N . ALA A 1 72 ? 19.021 26.865 18.736 1.00 69.50 72 ALA A N 1
ATOM 566 C CA . ALA A 1 72 ? 20.455 26.883 19.026 1.00 69.50 72 ALA A CA 1
ATOM 567 C C . ALA A 1 72 ? 21.330 27.331 17.835 1.00 69.50 72 ALA A C 1
ATOM 569 O O . ALA A 1 72 ? 22.545 27.466 17.992 1.00 69.50 72 ALA A O 1
ATOM 570 N N . ARG A 1 73 ? 20.742 27.559 16.652 1.00 50.88 73 ARG A N 1
ATOM 571 C CA . ARG A 1 73 ? 21.462 27.839 15.403 1.00 50.88 73 ARG A CA 1
ATOM 572 C C . ARG A 1 73 ? 21.032 29.196 14.812 1.00 50.88 73 ARG A C 1
ATOM 574 O O . ARG A 1 73 ? 20.047 29.259 14.078 1.00 50.88 73 ARG A O 1
ATOM 581 N N . PRO A 1 74 ? 21.744 30.305 15.093 1.00 45.59 74 PRO A N 1
ATOM 582 C CA . PRO A 1 74 ? 21.412 31.593 14.495 1.00 45.59 74 PRO A CA 1
ATOM 583 C C . PRO A 1 74 ? 21.799 31.583 13.009 1.00 45.59 74 PRO A C 1
ATOM 585 O O . PRO A 1 74 ? 22.980 31.560 12.673 1.00 45.59 74 PRO A O 1
ATOM 588 N N . GLY A 1 75 ? 20.807 31.615 12.114 1.00 47.00 75 GLY A N 1
ATOM 589 C CA . GLY A 1 75 ? 21.047 31.797 10.678 1.00 47.00 75 GLY A CA 1
ATOM 590 C C . GLY A 1 75 ? 21.059 30.532 9.812 1.00 47.00 75 GLY A C 1
ATOM 591 O O . GLY A 1 75 ? 21.872 30.428 8.895 1.00 47.00 75 GLY A O 1
ATOM 592 N N . HIS A 1 76 ? 20.116 29.610 10.012 1.00 39.38 76 HIS A N 1
ATOM 593 C CA . HIS A 1 76 ? 19.549 28.888 8.867 1.00 39.38 76 HIS A CA 1
ATOM 594 C C . HIS A 1 76 ? 18.079 28.569 9.128 1.00 39.38 76 HIS A C 1
ATOM 596 O O . HIS A 1 76 ? 17.761 27.798 10.029 1.00 39.38 76 HIS A O 1
ATOM 602 N N . ALA A 1 77 ? 17.194 29.197 8.357 1.00 47.41 77 ALA A N 1
ATOM 603 C CA . ALA A 1 77 ? 15.795 28.816 8.322 1.00 47.41 77 ALA A CA 1
ATOM 604 C C . ALA A 1 77 ? 15.660 27.616 7.382 1.00 47.41 77 ALA A C 1
ATOM 606 O O . ALA A 1 77 ? 15.642 27.800 6.170 1.00 47.41 77 ALA A O 1
ATOM 607 N N . ASP A 1 78 ? 15.569 26.416 7.951 1.00 37.38 78 ASP A N 1
ATOM 608 C CA . ASP A 1 78 ? 14.794 25.349 7.324 1.00 37.38 78 ASP A CA 1
ATOM 609 C C . ASP A 1 78 ? 14.100 24.475 8.383 1.00 37.38 78 ASP A C 1
ATOM 611 O O . ASP A 1 78 ? 14.567 24.353 9.523 1.00 37.38 78 ASP A O 1
ATOM 615 N N . ASP A 1 79 ? 12.926 23.957 8.030 1.00 36.88 79 ASP A N 1
ATOM 616 C CA . ASP A 1 79 ? 11.835 23.644 8.955 1.00 36.88 79 ASP A CA 1
ATOM 617 C C . ASP A 1 79 ? 11.387 22.169 8.850 1.00 36.88 79 ASP A C 1
ATOM 619 O O . ASP A 1 79 ? 10.393 21.840 8.215 1.00 36.88 79 ASP A O 1
ATOM 623 N N . GLN A 1 80 ? 12.083 21.258 9.542 1.00 36.50 80 GLN A N 1
ATOM 624 C CA . GLN A 1 80 ? 11.592 19.892 9.833 1.00 36.50 80 GLN A CA 1
ATOM 625 C C . GLN A 1 80 ? 11.217 19.812 11.329 1.00 36.50 80 GLN A C 1
ATOM 627 O O . GLN A 1 80 ? 11.968 20.328 12.158 1.00 36.50 80 GLN A O 1
ATOM 632 N N . THR A 1 81 ? 10.054 19.326 11.785 1.00 36.50 81 THR A N 1
ATOM 633 C CA . THR A 1 81 ? 9.240 18.189 11.309 1.00 36.50 81 THR A CA 1
ATOM 634 C C . THR A 1 81 ? 7.805 18.272 11.872 1.00 36.50 81 THR A C 1
ATOM 636 O O . THR A 1 81 ? 7.659 18.687 13.021 1.00 36.50 81 THR A O 1
ATOM 639 N N . LEU A 1 82 ? 6.772 17.741 11.186 1.00 35.50 82 LEU A N 1
ATOM 640 C CA . LEU A 1 82 ? 5.575 17.160 11.843 1.00 35.50 82 LEU A CA 1
ATOM 641 C C . LEU A 1 82 ? 4.875 16.050 11.040 1.00 35.50 82 LEU A C 1
ATOM 643 O O . LEU A 1 82 ? 4.433 16.264 9.922 1.00 35.50 82 LEU A O 1
ATOM 647 N N . GLU A 1 83 ? 4.631 14.913 11.699 1.00 38.69 83 GLU A N 1
ATOM 648 C CA . GLU A 1 83 ? 3.951 13.741 11.122 1.00 38.69 83 GLU A CA 1
ATOM 649 C C . GLU A 1 83 ? 2.395 13.874 11.105 1.00 38.69 83 GLU A C 1
ATOM 651 O O . GLU A 1 83 ? 1.834 14.457 12.041 1.00 38.69 83 GLU A O 1
ATOM 656 N N . ILE A 1 84 ? 1.557 13.312 10.214 1.00 50.94 84 ILE A N 1
ATOM 657 C CA . ILE A 1 84 ? 1.690 12.337 9.099 1.00 50.94 84 ILE A CA 1
ATOM 658 C C . ILE A 1 84 ? 3.111 12.237 8.560 1.00 50.94 84 ILE A C 1
ATOM 660 O O . ILE A 1 84 ? 3.594 13.243 8.061 1.00 50.94 84 ILE A O 1
ATOM 664 N N . GLU A 1 85 ? 3.758 11.072 8.723 1.00 53.44 85 GLU A N 1
ATOM 665 C CA . GLU A 1 85 ? 5.206 10.876 8.515 1.00 53.44 85 GLU A CA 1
ATOM 666 C C . GLU A 1 85 ? 5.622 11.585 7.226 1.00 53.44 85 GLU A C 1
ATOM 668 O O . GLU A 1 85 ? 5.127 11.190 6.164 1.00 53.44 85 GLU A O 1
ATOM 673 N N . PRO A 1 86 ? 6.371 12.706 7.318 1.00 45.94 86 PRO A N 1
ATOM 674 C CA . PRO A 1 86 ? 6.673 13.478 6.137 1.00 45.94 86 PRO A CA 1
ATOM 675 C C . PRO A 1 86 ? 7.570 12.567 5.335 1.00 45.94 86 PRO A C 1
ATOM 677 O O . PRO A 1 86 ? 8.679 12.274 5.783 1.00 45.94 86 PRO A O 1
ATOM 680 N N . LEU A 1 87 ? 7.052 12.093 4.199 1.00 55.53 87 LEU A N 1
ATOM 681 C CA . LEU A 1 87 ? 7.896 11.542 3.155 1.00 55.53 87 LEU A CA 1
ATOM 682 C C . LEU A 1 87 ? 9.018 12.559 3.016 1.00 55.53 87 LEU A C 1
ATOM 684 O O . LEU A 1 87 ? 8.700 13.723 2.750 1.00 55.53 87 LEU A O 1
ATOM 688 N N . GLU A 1 88 ? 10.258 12.153 3.323 1.00 58.12 88 GLU A N 1
ATOM 689 C CA . GLU A 1 88 ? 11.391 13.078 3.404 1.00 58.12 88 GLU A CA 1
ATOM 690 C C . GLU A 1 88 ? 11.367 14.026 2.197 1.00 58.12 88 GLU A C 1
ATOM 692 O O . GLU A 1 88 ? 10.899 13.663 1.113 1.00 58.12 88 GLU A O 1
ATOM 697 N N . ASP A 1 89 ? 11.951 15.212 2.311 1.00 55.75 89 ASP A N 1
ATOM 698 C CA . ASP A 1 89 ? 12.030 16.136 1.168 1.00 55.75 89 ASP A CA 1
ATOM 699 C C . ASP A 1 89 ? 12.733 15.454 -0.037 1.00 55.75 89 ASP A C 1
ATOM 701 O O . ASP A 1 89 ? 12.450 15.726 -1.206 1.00 55.75 89 ASP A O 1
ATOM 705 N N . GLY A 1 90 ? 13.578 14.455 0.262 1.00 56.91 90 GLY A N 1
ATOM 706 C CA . GLY A 1 90 ? 14.115 13.479 -0.681 1.00 56.91 90 GLY A CA 1
ATOM 707 C C . GLY A 1 90 ? 13.198 12.304 -1.065 1.00 56.91 90 GLY A C 1
ATOM 708 O O . GLY A 1 90 ? 13.375 11.789 -2.159 1.00 56.91 90 GLY A O 1
ATOM 709 N N . GLU A 1 91 ? 12.231 11.842 -0.265 1.00 60.00 91 GLU A N 1
ATOM 710 C CA . GLU A 1 91 ? 11.311 10.746 -0.623 1.00 60.00 91 GLU A CA 1
ATOM 711 C C . GLU A 1 91 ? 10.327 11.081 -1.736 1.00 60.00 91 GLU A C 1
ATOM 713 O O . GLU A 1 91 ? 10.082 10.201 -2.551 1.00 60.00 91 GLU A O 1
ATOM 718 N N . PHE A 1 92 ? 9.819 12.308 -1.877 1.00 62.31 92 PHE A N 1
ATOM 719 C CA . PHE A 1 92 ? 9.061 12.648 -3.095 1.00 62.31 92 PHE A CA 1
ATOM 720 C C . PHE A 1 92 ? 9.946 12.499 -4.346 1.00 62.31 92 PHE A C 1
ATOM 722 O O . PHE A 1 92 ? 9.532 11.899 -5.343 1.00 62.31 92 PHE A O 1
ATOM 729 N N . GLY A 1 93 ? 11.213 12.915 -4.243 1.00 72.38 93 GLY A N 1
ATOM 730 C CA . GLY A 1 93 ? 12.244 12.659 -5.249 1.00 72.38 93 GLY A CA 1
ATOM 731 C C . GLY A 1 93 ? 12.574 11.170 -5.427 1.00 72.38 93 GLY A C 1
ATOM 732 O O . GLY A 1 93 ? 12.724 10.718 -6.559 1.00 72.38 93 GLY A O 1
ATOM 733 N N . ARG A 1 94 ? 12.639 10.376 -4.348 1.00 79.44 94 ARG A N 1
ATOM 734 C CA . ARG A 1 94 ? 12.925 8.927 -4.377 1.00 79.44 94 ARG A CA 1
ATOM 735 C C . ARG A 1 94 ? 11.737 8.120 -4.886 1.00 79.44 94 ARG A C 1
ATOM 737 O O . ARG A 1 94 ? 11.970 7.105 -5.524 1.00 79.44 94 ARG A O 1
ATOM 744 N N . ILE A 1 95 ? 10.498 8.556 -4.666 1.00 82.75 95 ILE A N 1
ATOM 745 C CA . ILE A 1 95 ? 9.277 7.970 -5.234 1.00 82.75 95 ILE A CA 1
ATOM 746 C C . ILE A 1 95 ? 9.240 8.273 -6.729 1.00 82.75 95 ILE A C 1
ATOM 748 O O . ILE A 1 95 ? 9.094 7.345 -7.518 1.00 82.75 95 ILE A O 1
ATOM 752 N N . GLY A 1 96 ? 9.473 9.525 -7.138 1.00 82.69 96 GLY A N 1
ATOM 753 C CA . GLY A 1 96 ? 9.645 9.875 -8.550 1.00 82.69 96 GLY A CA 1
ATOM 754 C C . GLY A 1 96 ? 10.743 9.037 -9.215 1.00 82.69 96 GLY A C 1
ATOM 755 O O . GLY A 1 96 ? 10.496 8.370 -10.218 1.00 82.69 96 GLY A O 1
ATOM 756 N N . LEU A 1 97 ? 11.934 8.986 -8.613 1.00 83.75 97 LEU A N 1
ATOM 757 C CA . LEU A 1 97 ? 13.068 8.187 -9.080 1.00 83.75 97 LEU A CA 1
ATOM 758 C C . LEU A 1 97 ? 12.752 6.683 -9.104 1.00 83.75 97 LEU A C 1
ATOM 760 O O . LEU A 1 97 ? 13.090 6.015 -10.074 1.00 83.75 97 LEU A O 1
ATOM 764 N N . ALA A 1 98 ? 12.073 6.139 -8.093 1.00 87.94 98 ALA A N 1
ATOM 765 C CA . ALA A 1 98 ? 11.674 4.734 -8.045 1.00 87.94 98 ALA A CA 1
ATOM 766 C C . ALA A 1 98 ? 10.623 4.397 -9.109 1.00 87.94 98 ALA A C 1
ATOM 768 O O . ALA A 1 98 ? 10.688 3.315 -9.690 1.00 87.94 98 ALA A O 1
ATOM 769 N N . LEU A 1 99 ? 9.696 5.309 -9.418 1.00 88.50 99 LEU A N 1
ATOM 770 C CA . LEU A 1 99 ? 8.743 5.165 -10.521 1.00 88.50 99 LEU A CA 1
ATOM 771 C C . LEU A 1 99 ? 9.458 5.213 -11.882 1.00 88.50 99 LEU A C 1
ATOM 773 O O . LEU A 1 99 ? 9.161 4.386 -12.742 1.00 88.50 99 LEU A O 1
ATOM 777 N N . TRP A 1 100 ? 10.445 6.100 -12.060 1.00 86.62 100 TRP A N 1
ATOM 778 C CA . TRP A 1 100 ? 11.301 6.138 -13.255 1.00 86.62 100 TRP A CA 1
ATOM 779 C C . TRP A 1 100 ? 12.145 4.864 -13.417 1.00 86.62 100 TRP A C 1
ATOM 781 O O . TRP A 1 100 ? 12.155 4.275 -14.497 1.00 86.62 100 TRP A O 1
ATOM 791 N N . LEU A 1 101 ? 12.808 4.399 -12.353 1.00 89.81 101 LEU A N 1
ATOM 792 C CA . LEU A 1 101 ? 13.604 3.166 -12.348 1.00 89.81 101 LEU A CA 1
ATOM 793 C C . LEU A 1 101 ? 12.731 1.929 -12.601 1.00 89.81 101 LEU A C 1
ATOM 795 O O . LEU A 1 101 ? 13.090 1.079 -13.414 1.00 89.81 101 LEU A O 1
ATOM 799 N N . SER A 1 102 ? 11.560 1.850 -11.960 1.00 88.38 102 SER A N 1
ATOM 800 C CA . SER A 1 102 ? 10.599 0.760 -12.166 1.00 88.38 102 SER A CA 1
ATOM 801 C C . SER A 1 102 ? 10.045 0.777 -13.589 1.00 88.38 102 SER A C 1
ATOM 803 O O . SER A 1 102 ? 10.040 -0.256 -14.252 1.00 88.38 102 SER A O 1
ATOM 805 N N . GLY A 1 103 ? 9.633 1.944 -14.095 1.00 89.81 103 GLY A N 1
ATOM 806 C CA . GLY A 1 103 ? 9.166 2.110 -15.471 1.00 89.81 103 GLY A CA 1
ATOM 807 C C . GLY A 1 103 ? 10.230 1.721 -16.500 1.00 89.81 103 GLY A C 1
ATOM 808 O O . GLY A 1 103 ? 9.928 1.000 -17.449 1.00 89.81 103 GLY A O 1
ATOM 809 N N . GLY A 1 104 ? 11.490 2.106 -16.271 1.00 89.44 104 GLY A N 1
ATOM 810 C CA . GLY A 1 104 ? 12.631 1.680 -17.084 1.00 89.44 104 GLY A CA 1
ATOM 811 C C . GLY A 1 104 ? 12.846 0.164 -17.062 1.00 89.44 104 GLY A C 1
ATOM 812 O O . GLY A 1 104 ? 12.972 -0.449 -18.120 1.00 89.44 104 GLY A O 1
ATOM 813 N N . LEU A 1 105 ? 12.819 -0.463 -15.880 1.00 94.19 105 LEU A N 1
ATOM 814 C CA . LEU A 1 105 ? 12.973 -1.913 -15.727 1.00 94.19 105 LEU A CA 1
ATOM 815 C C . LEU A 1 105 ? 11.841 -2.693 -16.418 1.00 94.19 105 LEU A C 1
ATOM 817 O O . LEU A 1 105 ? 12.109 -3.627 -17.175 1.00 94.19 105 LEU A O 1
ATOM 821 N N . PHE A 1 106 ? 10.583 -2.292 -16.209 1.00 92.56 106 PHE A N 1
ATOM 822 C CA . PHE A 1 106 ? 9.431 -2.906 -16.874 1.00 92.56 106 PHE A CA 1
ATOM 823 C C . PHE A 1 106 ? 9.459 -2.687 -18.394 1.00 92.56 106 PHE A C 1
ATOM 825 O O . PHE A 1 106 ? 9.128 -3.606 -19.141 1.00 92.56 106 PHE A O 1
ATOM 832 N N . GLY A 1 107 ? 9.922 -1.523 -18.863 1.00 91.94 107 GLY A N 1
ATOM 833 C CA . GLY A 1 107 ? 10.110 -1.231 -20.287 1.00 91.94 107 GLY A CA 1
ATOM 834 C C . GLY A 1 107 ? 11.189 -2.100 -20.940 1.00 91.94 107 GLY A C 1
ATOM 835 O O . GLY A 1 107 ? 10.957 -2.667 -22.007 1.00 91.94 107 GLY A O 1
ATOM 836 N N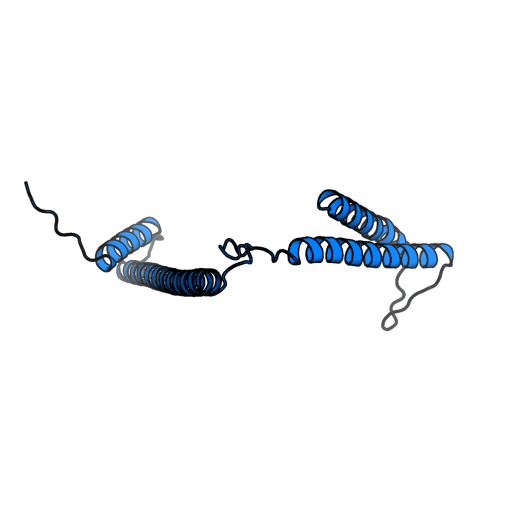 . LEU A 1 108 ? 12.338 -2.282 -20.277 1.00 95.00 108 LEU A N 1
ATOM 837 C CA . LEU A 1 108 ? 13.399 -3.190 -20.730 1.00 95.00 108 LEU A CA 1
ATOM 838 C C . LEU A 1 108 ? 12.929 -4.651 -20.754 1.00 95.00 108 LEU A C 1
ATOM 840 O O . LEU A 1 108 ? 13.210 -5.366 -21.714 1.00 95.00 108 LEU A O 1
ATOM 844 N N . MET A 1 109 ? 12.163 -5.086 -19.748 1.00 91.50 109 MET A N 1
ATOM 845 C CA . MET A 1 109 ? 11.572 -6.427 -19.719 1.00 91.50 109 MET A CA 1
ATOM 846 C C . MET A 1 109 ? 10.552 -6.622 -20.856 1.00 91.50 109 MET A C 1
ATOM 848 O O . MET A 1 109 ? 10.591 -7.634 -21.556 1.00 91.50 109 MET A O 1
ATOM 852 N N . ALA A 1 110 ? 9.678 -5.640 -21.105 1.00 92.75 110 ALA A N 1
ATOM 853 C CA . ALA A 1 110 ? 8.739 -5.666 -22.228 1.00 92.75 110 ALA A CA 1
ATOM 854 C C . ALA A 1 110 ? 9.468 -5.744 -23.583 1.00 92.75 110 ALA A C 1
ATOM 856 O O . ALA A 1 110 ? 9.077 -6.527 -24.451 1.00 92.75 110 ALA A O 1
ATOM 857 N N . LEU A 1 111 ? 10.566 -4.995 -23.744 1.00 94.50 111 LEU A N 1
ATOM 858 C CA . LEU A 1 111 ? 11.413 -5.043 -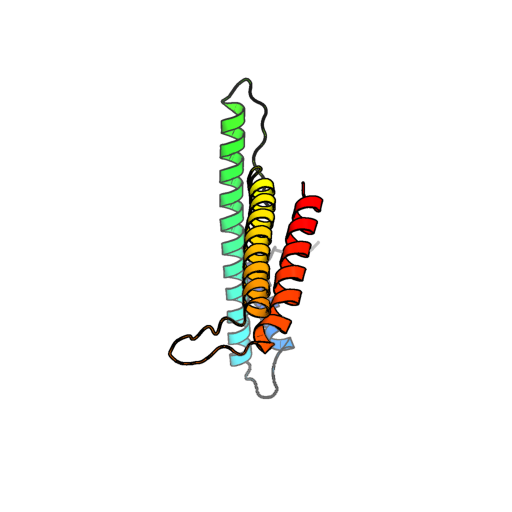24.936 1.00 94.50 111 LEU A CA 1
ATOM 859 C C . LEU A 1 111 ? 12.100 -6.408 -25.097 1.00 94.50 111 LEU A C 1
ATOM 861 O O . LEU A 1 111 ? 12.114 -6.946 -26.201 1.00 94.50 111 LEU A O 1
ATOM 865 N N . ALA A 1 112 ? 12.599 -7.014 -24.016 1.00 91.94 112 ALA A N 1
ATOM 866 C CA . ALA A 1 112 ? 13.158 -8.366 -24.049 1.00 91.94 112 ALA A CA 1
ATOM 867 C C . ALA A 1 112 ? 12.110 -9.410 -24.485 1.00 91.94 112 ALA A C 1
ATOM 869 O O . ALA A 1 112 ? 12.408 -10.272 -25.314 1.00 91.94 112 ALA A O 1
ATOM 870 N N . HIS A 1 113 ? 10.861 -9.299 -24.013 1.00 93.06 113 HIS A N 1
ATOM 871 C CA . HIS A 1 113 ? 9.758 -10.145 -24.483 1.00 93.06 113 HIS A CA 1
ATOM 872 C C . HIS A 1 113 ? 9.399 -9.909 -25.960 1.00 93.06 113 HIS A C 1
ATOM 874 O O . HIS A 1 113 ? 9.086 -10.879 -26.654 1.00 93.06 113 HIS A O 1
ATOM 880 N N . ALA A 1 114 ? 9.473 -8.667 -26.452 1.00 92.00 114 ALA A N 1
ATOM 881 C CA . ALA A 1 114 ? 9.250 -8.334 -27.861 1.00 92.00 114 ALA A CA 1
ATOM 882 C C . ALA A 1 114 ? 10.371 -8.867 -28.772 1.00 92.00 114 ALA A C 1
ATOM 884 O O . ALA A 1 114 ? 10.086 -9.481 -29.798 1.00 92.00 114 ALA A O 1
ATOM 885 N N . ILE A 1 115 ? 11.638 -8.729 -28.365 1.00 93.06 115 ILE A N 1
ATOM 886 C CA . ILE A 1 115 ? 12.790 -9.320 -29.064 1.00 93.06 115 ILE A CA 1
ATOM 887 C C . ILE A 1 115 ? 12.659 -10.846 -29.092 1.00 93.06 115 ILE A C 1
ATOM 889 O O . ILE A 1 115 ? 12.780 -11.445 -30.156 1.00 93.06 115 ILE A O 1
ATOM 893 N N . ARG A 1 116 ? 12.325 -11.478 -27.958 1.00 90.75 116 ARG A N 1
ATOM 894 C CA . ARG A 1 116 ? 12.043 -12.921 -27.873 1.00 90.75 116 ARG A CA 1
ATOM 895 C C . ARG A 1 116 ? 10.926 -13.355 -28.831 1.00 90.75 116 ARG A C 1
ATOM 897 O O . ARG A 1 116 ? 11.044 -14.416 -29.434 1.00 90.75 116 ARG A O 1
ATOM 904 N N . TRP A 1 117 ? 9.863 -12.558 -28.969 1.00 91.31 117 TRP A N 1
ATOM 905 C CA . TRP A 1 117 ? 8.761 -12.840 -29.895 1.00 91.31 117 TRP A CA 1
ATOM 906 C C . TRP A 1 117 ? 9.213 -12.796 -31.361 1.00 91.31 117 TRP A C 1
ATOM 908 O O . TRP A 1 117 ? 8.892 -13.699 -32.125 1.00 91.31 117 TRP A O 1
ATOM 918 N N . ILE A 1 118 ? 9.975 -11.768 -31.747 1.00 92.25 118 ILE A N 1
ATOM 919 C CA . ILE A 1 118 ? 10.432 -11.561 -33.132 1.00 92.25 118 ILE A CA 1
ATOM 920 C C . ILE A 1 118 ? 11.529 -12.562 -33.520 1.00 92.25 118 ILE A C 1
ATOM 922 O O . ILE A 1 118 ? 11.510 -13.097 -34.624 1.00 92.25 118 ILE A O 1
ATOM 926 N N . ALA A 1 119 ? 12.475 -12.834 -32.619 1.00 91.12 119 ALA A N 1
ATOM 927 C CA . ALA A 1 119 ? 13.598 -13.741 -32.858 1.00 91.12 119 ALA A CA 1
ATOM 928 C C . ALA A 1 119 ? 13.249 -15.229 -32.665 1.00 91.12 119 ALA A C 1
ATOM 930 O O . ALA A 1 119 ? 14.086 -16.085 -32.936 1.00 91.12 119 ALA A O 1
ATOM 931 N N . GLY A 1 120 ? 12.054 -15.551 -32.153 1.00 83.62 120 GLY A N 1
ATOM 932 C CA . GLY A 1 120 ? 11.621 -16.931 -31.904 1.00 83.62 120 GLY A CA 1
ATOM 933 C C . GLY A 1 120 ? 12.434 -17.680 -30.838 1.00 83.62 120 GLY A C 1
ATOM 934 O O . GLY A 1 120 ? 12.402 -18.906 -30.802 1.00 83.62 120 GLY A O 1
ATOM 935 N N . TRP A 1 121 ? 13.178 -16.977 -29.976 1.00 83.38 121 TRP A N 1
ATOM 936 C CA . TRP A 1 121 ? 14.085 -17.611 -29.013 1.00 83.38 121 TRP A CA 1
ATOM 937 C C . TRP A 1 121 ? 13.303 -18.366 -27.932 1.00 83.38 121 TRP A C 1
ATOM 939 O O . TRP A 1 121 ? 12.626 -17.760 -27.097 1.00 83.38 121 TRP A O 1
ATOM 949 N N . GLU A 1 122 ? 13.422 -19.692 -27.909 1.00 81.31 122 GLU A N 1
ATOM 950 C CA . GLU A 1 122 ? 12.856 -20.542 -26.862 1.00 81.31 122 GLU A CA 1
ATOM 951 C C . GLU A 1 122 ? 13.634 -20.406 -25.542 1.00 81.31 122 GLU A C 1
ATOM 953 O O . GLU A 1 122 ? 14.836 -20.655 -25.471 1.00 81.31 122 GLU A O 1
ATOM 958 N N . LEU A 1 123 ? 12.931 -20.001 -24.480 1.00 80.31 123 LEU A N 1
ATOM 959 C CA . LEU A 1 123 ? 13.458 -19.887 -23.125 1.00 80.31 123 LEU A CA 1
ATOM 960 C C . LEU A 1 123 ? 12.949 -21.083 -22.323 1.00 80.31 123 LEU A C 1
ATOM 962 O O . LEU A 1 123 ? 11.735 -21.235 -22.167 1.00 80.31 123 LEU A O 1
ATOM 966 N N . SER A 1 124 ? 13.857 -21.911 -21.810 1.00 85.31 124 SER A N 1
ATOM 967 C CA . SER A 1 124 ? 13.517 -23.008 -20.906 1.00 85.31 124 SER A CA 1
ATOM 968 C C . SER A 1 124 ? 13.942 -22.688 -19.474 1.00 85.31 124 SER A C 1
ATOM 970 O O . SER A 1 124 ? 15.026 -22.162 -19.227 1.00 85.31 124 SER A O 1
ATOM 972 N N . ILE A 1 125 ? 13.069 -22.990 -18.513 1.00 82.00 125 ILE A N 1
ATOM 973 C CA . ILE A 1 125 ? 13.337 -22.830 -17.080 1.00 82.00 125 ILE A CA 1
ATOM 974 C C . ILE A 1 125 ? 13.012 -24.167 -16.418 1.00 82.00 125 ILE A C 1
ATOM 976 O O . ILE A 1 125 ? 11.894 -24.659 -16.540 1.00 82.00 125 ILE A O 1
ATOM 980 N N . ALA A 1 126 ? 14.002 -24.788 -15.768 1.00 86.81 126 ALA A N 1
ATOM 981 C CA . ALA A 1 126 ? 13.879 -26.123 -15.164 1.00 86.81 126 ALA A CA 1
ATOM 982 C C . ALA A 1 126 ? 13.290 -27.199 -16.115 1.00 86.81 126 ALA A C 1
ATOM 984 O O . ALA A 1 126 ? 12.522 -28.062 -15.698 1.00 86.81 126 ALA A O 1
ATOM 985 N N . GLY A 1 127 ? 13.628 -27.132 -17.409 1.00 87.50 127 GLY A N 1
ATOM 986 C CA . GLY A 1 127 ? 13.138 -28.058 -18.441 1.00 87.50 127 GLY A CA 1
ATOM 987 C C . GLY A 1 127 ? 11.756 -27.728 -19.021 1.00 87.50 127 GLY A C 1
ATOM 988 O O . GLY A 1 127 ? 11.379 -28.311 -20.033 1.00 87.50 127 GLY A O 1
ATOM 989 N N . TRP A 1 128 ? 11.020 -26.765 -18.457 1.00 88.44 128 TRP A N 1
ATOM 990 C CA . TRP A 1 128 ? 9.785 -26.255 -19.056 1.00 88.44 128 TRP A CA 1
ATOM 991 C C . TRP A 1 128 ? 10.092 -25.204 -20.121 1.00 88.44 128 TRP A C 1
ATOM 993 O O . TRP A 1 128 ? 10.674 -24.163 -19.814 1.00 88.44 128 TRP A O 1
ATOM 1003 N N . LEU A 1 129 ? 9.671 -25.452 -21.364 1.00 88.19 129 LEU A N 1
ATOM 1004 C CA . LEU A 1 129 ? 9.702 -24.453 -22.432 1.00 88.19 129 LEU A CA 1
ATOM 1005 C C . LEU A 1 129 ? 8.608 -23.415 -22.167 1.00 88.19 129 LEU A C 1
ATOM 1007 O O . LEU A 1 129 ? 7.421 -23.745 -22.147 1.00 88.19 129 LEU A O 1
ATOM 1011 N N . VAL A 1 130 ? 8.992 -22.150 -21.993 1.00 86.44 130 VAL A N 1
ATOM 1012 C CA . VAL A 1 130 ? 8.029 -21.049 -21.903 1.00 86.44 130 VAL A CA 1
ATOM 1013 C C . VAL A 1 130 ? 7.422 -20.840 -23.296 1.00 86.44 130 VAL A C 1
ATOM 1015 O O . VAL A 1 130 ? 8.170 -20.527 -24.231 1.00 86.44 130 VAL A O 1
ATOM 1018 N N . PRO A 1 131 ? 6.092 -20.955 -23.479 1.00 88.81 131 PRO A N 1
ATOM 1019 C CA . PRO A 1 131 ? 5.478 -20.795 -24.793 1.00 88.81 131 PRO A CA 1
ATOM 1020 C C . PRO A 1 131 ? 5.671 -19.387 -25.360 1.00 88.81 131 PRO A C 1
ATOM 1022 O O . PRO A 1 131 ? 5.691 -18.401 -24.616 1.00 88.81 131 PRO A O 1
ATOM 1025 N N . ILE A 1 132 ? 5.763 -19.265 -26.687 1.00 87.75 132 ILE A N 1
ATOM 1026 C CA . ILE A 1 132 ? 5.893 -17.955 -27.345 1.00 87.75 132 ILE A CA 1
ATOM 1027 C C . ILE A 1 132 ? 4.661 -17.088 -27.042 1.00 87.75 132 ILE A C 1
ATOM 1029 O O . ILE A 1 132 ? 4.833 -15.937 -26.646 1.00 87.75 132 ILE A O 1
ATOM 1033 N N . TRP A 1 133 ? 3.444 -17.658 -27.079 1.00 89.62 133 TRP A N 1
ATOM 1034 C CA . TRP A 1 133 ? 2.181 -16.950 -26.796 1.00 89.62 133 TRP A CA 1
ATOM 1035 C C . TRP A 1 133 ? 2.162 -16.203 -25.451 1.00 89.62 133 TRP A C 1
ATOM 1037 O O . TRP A 1 133 ? 1.526 -15.156 -25.352 1.00 89.62 133 TRP A O 1
ATOM 1047 N N . ALA A 1 134 ? 2.908 -16.666 -24.440 1.00 88.62 134 ALA A N 1
ATOM 1048 C CA . ALA A 1 134 ? 3.007 -15.981 -23.151 1.00 88.62 134 ALA A CA 1
ATOM 1049 C C . ALA A 1 134 ? 3.616 -14.571 -23.287 1.00 88.62 134 ALA A C 1
ATOM 1051 O O . ALA A 1 134 ? 3.184 -13.641 -22.605 1.00 88.62 134 ALA A O 1
ATOM 1052 N N . SER A 1 135 ? 4.556 -14.373 -24.222 1.00 90.50 135 SER A N 1
ATOM 1053 C CA . SER A 1 135 ? 5.114 -13.048 -24.520 1.00 90.50 135 SER A CA 1
ATOM 1054 C C . SER A 1 135 ? 4.068 -12.088 -25.114 1.00 90.50 135 SER A C 1
ATOM 1056 O O . SER A 1 135 ? 4.123 -10.906 -24.794 1.00 90.50 135 SER A O 1
ATOM 1058 N N . ALA A 1 136 ? 3.074 -12.549 -25.890 1.00 89.56 136 ALA A N 1
ATOM 1059 C CA . ALA A 1 136 ? 2.016 -11.667 -26.419 1.00 89.56 136 ALA A CA 1
ATOM 1060 C C . ALA A 1 136 ? 1.094 -11.099 -25.330 1.00 89.56 136 ALA A C 1
ATOM 1062 O O . ALA A 1 136 ? 0.493 -10.050 -25.535 1.00 89.56 136 ALA A O 1
ATOM 1063 N N . ILE A 1 137 ? 1.002 -11.762 -24.174 1.00 93.12 137 ILE A N 1
ATOM 1064 C CA . ILE A 1 137 ? 0.287 -11.248 -22.998 1.00 93.12 137 ILE A CA 1
ATOM 1065 C C . ILE A 1 137 ? 1.231 -10.390 -22.142 1.00 93.12 137 ILE A C 1
ATOM 1067 O O . ILE A 1 137 ? 0.842 -9.327 -21.661 1.00 93.12 137 ILE A O 1
ATOM 1071 N N . ALA A 1 138 ? 2.493 -10.805 -21.990 1.00 88.81 138 ALA A N 1
ATOM 1072 C CA . ALA A 1 138 ? 3.484 -10.071 -21.205 1.00 88.81 138 ALA A CA 1
ATOM 1073 C C . ALA A 1 138 ? 3.803 -8.680 -21.786 1.00 88.81 138 ALA A C 1
ATOM 1075 O O . ALA A 1 138 ? 3.872 -7.716 -21.029 1.00 88.81 138 ALA A O 1
ATOM 1076 N N . ILE A 1 139 ? 3.953 -8.546 -23.110 1.00 92.56 139 ILE A N 1
ATOM 1077 C CA . ILE A 1 139 ? 4.293 -7.276 -23.783 1.00 92.56 139 ILE A CA 1
ATOM 1078 C C . ILE A 1 139 ? 3.292 -6.144 -23.465 1.00 92.56 139 ILE A C 1
ATOM 1080 O O . ILE A 1 139 ? 3.742 -5.111 -22.966 1.00 92.56 139 ILE A O 1
ATOM 1084 N N . PRO A 1 140 ? 1.966 -6.279 -23.693 1.00 95.75 140 PRO A N 1
ATOM 1085 C CA . PRO A 1 140 ? 1.016 -5.206 -23.396 1.00 95.75 140 PRO A CA 1
ATOM 1086 C C . PRO A 1 140 ? 0.878 -4.929 -21.894 1.00 95.75 140 PRO A C 1
ATOM 1088 O O . PRO A 1 140 ? 0.716 -3.771 -21.517 1.00 95.75 140 PRO A O 1
ATOM 1091 N N . LEU A 1 141 ? 0.989 -5.946 -21.029 1.00 95.19 141 LEU A N 1
ATOM 1092 C CA . LEU A 1 141 ? 0.927 -5.756 -19.574 1.00 95.19 141 LEU A CA 1
ATOM 1093 C C . LEU A 1 141 ? 2.150 -4.994 -19.043 1.00 95.19 141 LEU A C 1
ATOM 1095 O O . LEU A 1 141 ? 1.997 -3.967 -18.386 1.00 95.19 141 LEU A O 1
ATOM 1099 N N . LEU A 1 142 ? 3.360 -5.468 -19.351 1.00 91.81 142 LEU A N 1
ATOM 1100 C CA . LEU A 1 142 ? 4.615 -4.862 -18.896 1.00 91.81 142 LEU A CA 1
ATOM 1101 C C . LEU A 1 142 ? 4.839 -3.492 -19.548 1.00 91.81 142 LEU A C 1
ATOM 1103 O O . LEU A 1 142 ? 5.214 -2.545 -18.863 1.00 91.81 142 LEU A O 1
ATOM 1107 N N . GLY A 1 143 ? 4.563 -3.364 -20.850 1.00 89.94 143 GLY A N 1
ATOM 1108 C CA . GLY A 1 143 ? 4.684 -2.106 -21.587 1.00 89.94 143 GLY A CA 1
ATOM 1109 C C . GLY A 1 143 ? 3.658 -1.061 -21.146 1.00 89.94 143 GLY A C 1
ATOM 1110 O O . GLY A 1 143 ? 4.016 0.097 -20.934 1.00 89.94 143 GLY A O 1
ATOM 1111 N N . GLY A 1 144 ? 2.400 -1.466 -20.936 1.00 92.06 144 GLY A N 1
ATOM 1112 C CA . GLY A 1 144 ? 1.351 -0.596 -20.401 1.00 92.06 144 GLY A CA 1
ATOM 1113 C C . GLY A 1 144 ? 1.656 -0.122 -18.979 1.00 92.06 144 GLY A C 1
ATOM 1114 O O . GLY A 1 144 ? 1.528 1.068 -18.691 1.00 92.06 144 GLY A O 1
ATOM 1115 N N . LEU A 1 145 ? 2.138 -1.020 -18.112 1.00 91.88 145 LEU A N 1
ATOM 1116 C CA . LEU A 1 145 ? 2.583 -0.674 -16.760 1.00 91.88 145 LEU A CA 1
ATOM 1117 C C . LEU A 1 145 ? 3.792 0.274 -16.785 1.00 91.88 145 LEU A C 1
ATOM 1119 O O . LEU A 1 145 ? 3.786 1.277 -16.077 1.00 91.88 145 LEU A O 1
ATOM 1123 N N . ALA A 1 146 ? 4.796 0.01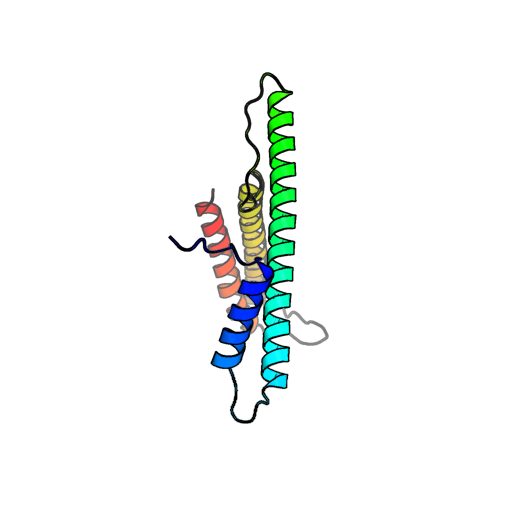1 -17.627 1.00 93.31 146 ALA A N 1
ATOM 1124 C CA . ALA A 1 146 ? 5.967 0.874 -17.786 1.00 93.31 146 ALA A CA 1
ATOM 1125 C C . ALA A 1 146 ? 5.581 2.299 -18.217 1.00 93.31 146 ALA A C 1
ATOM 1127 O O . ALA A 1 146 ? 6.008 3.274 -17.596 1.00 93.31 146 ALA A O 1
ATOM 1128 N N . LEU A 1 147 ? 4.723 2.420 -19.237 1.00 92.50 147 LEU A N 1
ATOM 1129 C CA . LEU A 1 147 ? 4.171 3.698 -19.693 1.00 92.50 147 LEU A CA 1
ATOM 1130 C C . LEU A 1 147 ? 3.399 4.412 -18.580 1.00 92.50 147 LEU A C 1
ATOM 1132 O O . LEU A 1 147 ? 3.621 5.600 -18.354 1.00 92.50 147 LEU A O 1
ATOM 1136 N N . TRP A 1 148 ? 2.530 3.701 -17.858 1.00 92.88 148 TRP A N 1
ATOM 1137 C CA . TRP A 1 148 ? 1.757 4.276 -16.757 1.00 92.88 148 TRP A CA 1
ATOM 1138 C C . TRP A 1 148 ? 2.649 4.779 -15.612 1.00 92.88 148 TRP A C 1
ATOM 1140 O O . TRP A 1 148 ? 2.418 5.879 -15.108 1.00 92.88 148 TRP A O 1
ATOM 1150 N N . LEU A 1 149 ? 3.696 4.034 -15.240 1.00 90.38 149 LEU A N 1
ATOM 1151 C CA . LEU A 1 149 ? 4.665 4.433 -14.211 1.00 90.38 149 LEU A CA 1
ATOM 1152 C C . LEU A 1 149 ? 5.457 5.681 -14.628 1.00 90.38 149 LEU A C 1
ATOM 1154 O O . LEU A 1 149 ? 5.566 6.617 -13.839 1.00 90.38 149 LEU A O 1
ATOM 1158 N N . VAL A 1 150 ? 5.944 5.744 -15.874 1.00 89.81 150 VAL A N 1
ATOM 1159 C CA . VAL A 1 150 ? 6.670 6.919 -16.396 1.00 89.81 150 VAL A CA 1
ATOM 1160 C C . VAL A 1 150 ? 5.755 8.143 -16.496 1.00 89.81 150 VAL A C 1
ATOM 1162 O O . VAL A 1 150 ? 6.147 9.241 -16.106 1.00 89.81 150 VAL A O 1
ATOM 1165 N N . LEU A 1 151 ? 4.518 7.978 -16.974 1.00 90.81 151 LEU A 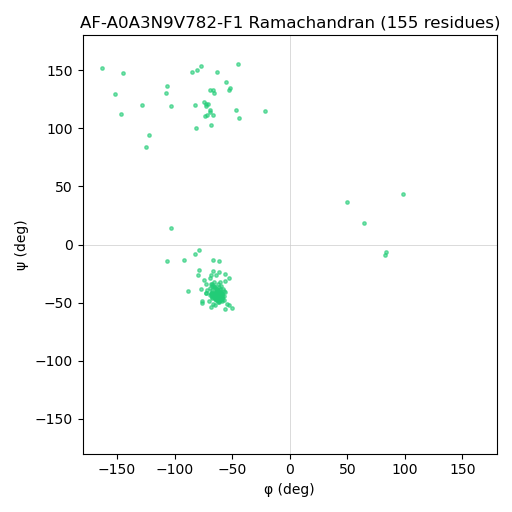N 1
ATOM 1166 C CA . LEU A 1 151 ? 3.532 9.064 -17.025 1.00 90.81 151 LEU A CA 1
ATOM 1167 C C . LEU A 1 151 ? 3.115 9.537 -15.625 1.00 90.81 151 LEU A C 1
ATOM 1169 O O . LEU A 1 151 ? 2.918 10.733 -15.425 1.00 90.81 151 LEU A O 1
ATOM 1173 N N . SER A 1 152 ? 3.027 8.626 -14.653 1.00 88.44 152 SER A N 1
ATOM 1174 C CA . SER A 1 152 ? 2.753 8.963 -13.253 1.00 88.44 152 SER A CA 1
ATOM 1175 C C . SER A 1 152 ? 3.917 9.734 -12.636 1.00 88.44 152 SER A C 1
ATOM 1177 O O . SER A 1 152 ? 3.690 10.790 -12.052 1.00 88.44 152 SER A O 1
ATOM 1179 N N . ALA A 1 153 ? 5.160 9.291 -12.854 1.00 86.50 153 ALA A N 1
ATOM 1180 C CA . ALA A 1 153 ? 6.351 10.007 -12.401 1.00 86.50 153 ALA A CA 1
ATOM 1181 C C . ALA A 1 153 ? 6.401 11.440 -12.962 1.00 86.50 153 ALA A C 1
ATOM 1183 O O . ALA A 1 153 ? 6.607 12.387 -12.210 1.00 86.50 153 ALA A O 1
ATOM 1184 N N . ARG A 1 154 ? 6.103 11.611 -14.259 1.00 87.00 154 ARG A N 1
ATOM 1185 C CA . ARG A 1 154 ? 6.027 12.920 -14.938 1.00 87.00 154 ARG A CA 1
ATOM 1186 C C . ARG A 1 154 ? 4.880 13.826 -14.479 1.00 87.00 154 ARG A C 1
ATOM 1188 O O . ARG A 1 154 ? 4.855 14.989 -14.861 1.00 87.00 154 ARG A O 1
ATOM 1195 N N . ARG A 1 155 ? 3.906 13.301 -13.730 1.00 85.94 155 ARG A N 1
ATOM 1196 C CA . ARG A 1 155 ? 2.816 14.079 -13.116 1.00 85.94 155 ARG A CA 1
ATOM 1197 C C . ARG A 1 155 ? 3.162 14.535 -11.691 1.00 85.94 155 ARG A C 1
ATOM 1199 O O . ARG A 1 155 ? 2.436 15.347 -11.127 1.00 85.94 155 ARG A O 1
ATOM 1206 N N . MET A 1 156 ? 4.221 13.972 -11.110 1.00 73.62 156 MET A N 1
ATOM 1207 C CA . MET A 1 156 ? 4.683 14.227 -9.741 1.00 73.62 156 MET A CA 1
ATOM 1208 C C . MET A 1 156 ? 5.967 15.076 -9.703 1.00 73.62 156 MET A C 1
ATOM 1210 O O . MET A 1 156 ? 6.309 15.586 -8.641 1.00 73.62 156 MET A O 1
ATOM 1214 N N . SER A 1 157 ? 6.650 15.213 -10.848 1.00 64.44 157 SER A N 1
ATOM 1215 C CA . SER A 1 157 ? 7.771 16.128 -11.118 1.00 64.44 157 SER A CA 1
ATOM 1216 C C . SER A 1 157 ? 7.302 17.457 -11.703 1.00 64.44 157 SER A C 1
ATOM 1218 O O . SER A 1 157 ? 7.775 18.503 -11.223 1.00 64.44 157 SER A O 1
#

Mean predicted aligned error: 17.26 Å

pLDDT: mean 81.64, std 17.27, range [35.5, 96.62]

Foldseek 3Di:
DDDDDPDDPLVVLLVVLLVVLVVPDDPPDDPVNSNVSSVVSSVVVVVVVVVVVVVVVVQVVVVVVQVVVVVVDPDDDDDDDDDVHPCPPCNLVVLLVVLLVLLVVLQVVLVVLVCCLVVVDFDDDPNDTDDNVVSVVSNCVSNVSSVVSNVVSVVSD

Radius of gyration: 29.56 Å; Cα contacts (8 Å, |Δi|>4): 91; chains: 1; bounding box: 50×60×75 Å

Sequence (157 aa):
MSKSHPSAPGQTTQEEALQVARATQKPGQTKEQTKLIAQGIAKGIELYKRQQSAKARERDKLKKRLDRERQARPGHADDQTLEIEPLEDGEFGRIGLALWLSGGLFGLMALAHAIRWIAGWELSIAGWLVPIWASAIAIPLLGGLALWLVLSARRMS

Solvent-accessible surface area (backbone atoms only — not comparable to full-atom values): 8902 Å² total; per-residue (Å²): 133,86,81,79,76,83,70,55,75,68,54,57,42,41,52,53,22,40,50,54,29,59,76,67,58,58,93,90,66,50,75,64,59,40,48,51,48,9,52,50,47,28,51,51,54,49,53,50,54,50,52,51,56,52,53,53,51,51,51,51,53,49,46,59,48,42,58,49,52,57,71,73,44,92,88,68,96,76,90,75,82,76,73,76,81,66,68,44,92,60,40,62,53,47,50,35,48,48,28,43,52,48,16,49,53,31,38,52,50,18,48,52,33,49,51,36,59,76,71,64,61,82,50,66,58,98,83,45,71,56,61,69,71,55,32,71,56,44,28,60,53,31,37,49,50,13,50,49,31,39,55,49,26,66,72,76,111